Protein AF-A0A0D2LLS4-F1 (afdb_monomer)

Foldseek 3Di:
DDDDDDDPDPVPPQVPVPPPPRDDDDDDDADLVNLLVLLCVLCVVQPDDSVLSSVLCVVCVPDDSVLSNVLQVVQVVVQVVVVCVVCDVVCVCQQPPPDPVDHDDDDRDNPDSVSSSVSSVVVVVVVVVVVVVVVVVVVVVVVVVCVVPDDPDDDDPDDD

pLDDT: mean 77.6, std 15.68, range [37.66, 93.19]

Structure (mmCIF, N/CA/C/O backbone):
data_AF-A0A0D2LLS4-F1
#
_entry.id   AF-A0A0D2LLS4-F1
#
loop_
_atom_site.group_PDB
_atom_site.id
_atom_site.type_symbol
_atom_site.label_atom_id
_atom_site.label_alt_id
_atom_site.label_comp_id
_atom_site.label_asym_id
_atom_site.label_entity_id
_atom_site.label_seq_id
_atom_site.pdbx_PDB_ins_code
_atom_site.Cartn_x
_atom_site.Cartn_y
_atom_site.Cartn_z
_atom_site.occupancy
_atom_site.B_iso_or_equiv
_atom_site.auth_seq_id
_atom_site.auth_comp_id
_atom_site.auth_asym_id
_atom_site.auth_atom_id
_atom_site.pdbx_PDB_model_num
ATOM 1 N N . MET A 1 1 ? 29.433 22.947 -1.066 1.00 44.41 1 MET A N 1
ATOM 2 C CA . MET A 1 1 ? 28.134 22.253 -0.920 1.00 44.41 1 MET A CA 1
ATOM 3 C C . MET A 1 1 ? 27.703 21.737 -2.283 1.00 44.41 1 MET A C 1
ATOM 5 O O . MET A 1 1 ? 27.498 22.553 -3.172 1.00 44.41 1 MET A O 1
ATOM 9 N N . ARG A 1 2 ? 27.625 20.414 -2.479 1.00 52.06 2 ARG A N 1
ATOM 10 C CA . ARG A 1 2 ? 26.965 19.838 -3.662 1.00 52.06 2 ARG A CA 1
ATOM 11 C C . ARG A 1 2 ? 25.464 19.805 -3.372 1.00 52.06 2 ARG A C 1
ATOM 13 O O . ARG A 1 2 ? 25.073 19.285 -2.333 1.00 52.06 2 ARG A O 1
ATOM 20 N N . HIS A 1 3 ? 24.662 20.411 -4.240 1.00 64.19 3 HIS A N 1
ATOM 21 C CA . HIS A 1 3 ? 23.206 20.364 -4.145 1.00 64.19 3 HIS A CA 1
ATOM 22 C C . HIS A 1 3 ? 22.716 19.212 -5.018 1.00 64.19 3 HIS A C 1
ATOM 24 O O . HIS A 1 3 ? 23.006 19.184 -6.212 1.00 64.19 3 HIS A O 1
ATOM 30 N N . ASN A 1 4 ? 22.014 18.259 -4.407 1.00 66.31 4 ASN A N 1
ATOM 31 C CA . ASN A 1 4 ? 21.419 17.131 -5.110 1.00 66.31 4 ASN A CA 1
ATOM 32 C C . ASN A 1 4 ? 19.970 17.483 -5.443 1.00 66.31 4 ASN A C 1
ATOM 34 O O . ASN A 1 4 ? 19.203 17.849 -4.554 1.00 66.31 4 ASN A O 1
ATOM 38 N N . TYR A 1 5 ? 19.607 17.362 -6.716 1.00 67.94 5 TYR A N 1
ATOM 39 C CA . TYR A 1 5 ? 18.248 17.585 -7.196 1.00 67.94 5 TYR A CA 1
ATOM 40 C C . TYR A 1 5 ? 17.663 16.245 -7.646 1.00 67.94 5 TYR A C 1
ATOM 42 O O . TYR A 1 5 ? 18.299 15.525 -8.413 1.00 67.94 5 TYR A O 1
ATOM 50 N N . LEU A 1 6 ? 16.464 15.912 -7.165 1.00 73.12 6 LEU A N 1
ATOM 51 C CA . LEU A 1 6 ? 15.712 14.716 -7.554 1.00 73.12 6 LEU A CA 1
ATOM 52 C C . LEU A 1 6 ? 14.544 15.151 -8.444 1.00 73.12 6 LEU A C 1
ATOM 54 O O . LEU A 1 6 ? 13.817 16.080 -8.098 1.00 73.12 6 LEU A O 1
ATOM 58 N N . CYS A 1 7 ? 14.372 14.512 -9.598 1.00 69.50 7 CYS A N 1
ATOM 59 C CA . CYS A 1 7 ? 13.283 14.795 -10.532 1.00 69.50 7 CYS A CA 1
ATOM 60 C C . CYS A 1 7 ? 12.936 13.528 -11.322 1.00 69.50 7 CYS A C 1
ATOM 62 O O . CYS A 1 7 ? 13.769 12.629 -11.432 1.00 69.50 7 CYS A O 1
ATOM 64 N N . ASN A 1 8 ? 11.725 13.478 -11.882 1.00 76.19 8 ASN A N 1
ATOM 65 C CA . ASN A 1 8 ? 11.281 12.392 -12.755 1.00 76.19 8 ASN A CA 1
ATOM 66 C C . ASN A 1 8 ? 11.936 12.472 -14.148 1.00 76.19 8 ASN A C 1
ATOM 68 O O . ASN A 1 8 ? 12.382 11.463 -14.682 1.00 76.19 8 ASN A O 1
ATOM 72 N N . ASP A 1 9 ? 12.043 13.679 -14.719 1.00 69.12 9 ASP A N 1
ATOM 73 C CA . ASP A 1 9 ? 12.707 13.905 -16.004 1.00 69.12 9 ASP A CA 1
ATOM 74 C C . ASP A 1 9 ? 13.292 15.328 -16.095 1.00 69.12 9 ASP A C 1
ATOM 76 O O . ASP A 1 9 ? 12.600 16.324 -15.892 1.00 69.12 9 ASP A O 1
ATOM 80 N N . PHE A 1 10 ? 14.584 15.424 -16.421 1.00 67.19 10 PHE A N 1
ATOM 81 C CA . PHE A 1 10 ? 15.311 16.688 -16.594 1.00 67.19 10 PHE A CA 1
ATOM 82 C C . PHE A 1 10 ? 15.347 17.174 -18.057 1.00 67.19 10 PHE A C 1
ATOM 84 O O . PHE A 1 10 ? 15.973 18.199 -18.341 1.00 67.19 10 PHE A O 1
ATOM 91 N N . SER A 1 11 ? 14.729 16.446 -18.995 1.00 66.06 11 SER A N 1
ATOM 92 C CA . SER A 1 11 ? 14.787 16.724 -20.438 1.00 66.06 11 SER A CA 1
ATOM 93 C C . SER A 1 11 ? 14.207 18.093 -20.827 1.00 66.06 11 SER A C 1
ATOM 95 O O . SER A 1 11 ? 14.793 18.795 -21.650 1.00 66.06 11 SER A O 1
ATOM 97 N N . THR A 1 12 ? 13.107 18.511 -20.197 1.00 60.69 12 THR A N 1
ATOM 98 C CA . THR A 1 12 ? 12.331 19.711 -20.564 1.00 60.69 12 THR A CA 1
ATOM 99 C C . THR A 1 12 ? 12.735 20.982 -19.818 1.00 60.69 12 THR A C 1
ATOM 101 O O . THR A 1 12 ? 12.556 22.077 -20.344 1.00 60.69 12 THR A O 1
ATOM 104 N N . LEU A 1 13 ? 13.312 20.867 -18.619 1.00 56.94 13 LEU A N 1
ATOM 105 C CA . LEU A 1 13 ? 13.693 22.018 -17.785 1.00 56.94 13 LEU A CA 1
ATOM 106 C C . LEU A 1 13 ? 15.149 22.466 -17.974 1.00 56.94 13 LEU A C 1
ATOM 108 O O . LEU A 1 13 ? 15.465 23.629 -17.733 1.00 56.94 13 LEU A O 1
ATOM 112 N N . TYR A 1 14 ? 16.048 21.572 -18.398 1.00 54.56 14 TYR A N 1
ATOM 113 C CA . TYR A 1 14 ? 17.490 21.812 -18.262 1.00 54.56 14 TYR A CA 1
ATOM 114 C C . TYR A 1 14 ? 18.286 21.754 -19.560 1.00 54.56 14 TYR A C 1
ATOM 116 O O . TYR A 1 14 ? 19.507 21.805 -19.476 1.00 54.56 14 TYR A O 1
ATOM 124 N N . ALA A 1 15 ? 17.658 21.708 -20.741 1.00 54.94 15 ALA A N 1
ATOM 125 C CA . ALA A 1 15 ? 18.343 21.551 -22.035 1.00 54.94 15 ALA A CA 1
ATOM 126 C C . ALA A 1 15 ? 19.651 22.381 -22.220 1.00 54.94 15 ALA A C 1
ATOM 128 O O . ALA A 1 15 ? 20.618 21.826 -22.741 1.00 54.94 15 ALA A O 1
ATOM 129 N N . PRO A 1 16 ? 19.781 23.641 -21.739 1.00 53.31 16 PRO A N 1
ATOM 130 C CA . PRO A 1 16 ? 21.041 24.403 -21.806 1.00 53.31 16 PRO A CA 1
ATOM 131 C C . PRO A 1 16 ? 22.083 24.069 -20.714 1.00 53.31 16 PRO A C 1
ATOM 133 O O . PRO A 1 16 ? 23.271 24.344 -20.895 1.00 53.31 16 PRO A O 1
ATOM 136 N N . LEU A 1 17 ? 21.652 23.513 -19.575 1.00 50.16 17 LEU A N 1
ATOM 137 C CA . LEU A 1 17 ? 22.467 23.130 -18.409 1.00 50.16 17 LEU A CA 1
ATOM 138 C C . LEU A 1 17 ? 22.944 21.669 -18.457 1.00 50.16 17 LEU A C 1
ATOM 140 O O . LEU A 1 17 ? 23.847 21.309 -17.708 1.00 50.16 17 LEU A O 1
ATOM 144 N N . ILE A 1 18 ? 22.408 20.857 -19.377 1.00 52.59 18 ILE A N 1
ATOM 145 C CA . ILE A 1 18 ? 22.889 19.494 -19.686 1.00 52.59 18 ILE A CA 1
ATOM 146 C C . ILE A 1 18 ? 24.114 19.510 -20.620 1.00 52.59 18 ILE A C 1
ATOM 148 O O . ILE A 1 18 ? 24.425 18.511 -21.265 1.00 52.59 18 ILE A O 1
ATOM 152 N N . ARG A 1 19 ? 24.805 20.651 -20.743 1.00 53.03 19 ARG A N 1
ATOM 153 C CA . ARG A 1 19 ? 26.116 20.695 -21.395 1.00 53.03 19 ARG A CA 1
ATOM 154 C C . ARG A 1 19 ? 27.154 20.014 -20.508 1.00 53.03 19 ARG A C 1
ATOM 156 O O . ARG A 1 19 ? 27.153 20.174 -19.287 1.00 53.03 19 ARG A O 1
ATOM 163 N N . ASP A 1 20 ? 28.020 19.275 -21.182 1.00 49.53 20 ASP A N 1
ATOM 164 C CA . ASP A 1 20 ? 29.010 18.362 -20.626 1.00 49.53 20 ASP A CA 1
ATOM 165 C C . ASP A 1 20 ? 29.816 18.975 -19.458 1.00 49.53 20 ASP A C 1
ATOM 167 O O . ASP A 1 20 ? 30.288 20.113 -19.539 1.00 49.53 20 ASP A O 1
ATOM 171 N N . GLY A 1 21 ? 29.931 18.231 -18.351 1.00 58.97 21 GLY A N 1
ATOM 172 C CA . GLY A 1 21 ? 30.773 18.565 -17.189 1.00 58.97 21 GLY A CA 1
ATOM 173 C C . GLY A 1 21 ? 30.160 19.390 -16.042 1.00 58.97 21 GLY A C 1
ATOM 174 O O . GLY A 1 21 ? 30.873 19.683 -15.084 1.00 58.97 21 GLY A O 1
ATOM 175 N N . ARG A 1 22 ? 28.875 19.785 -16.085 1.00 62.72 22 ARG A N 1
ATOM 176 C CA . ARG A 1 22 ? 28.250 20.629 -15.027 1.00 62.72 22 ARG A CA 1
ATOM 177 C C . ARG A 1 22 ? 27.262 19.919 -14.099 1.00 62.72 22 ARG A C 1
ATOM 179 O O . ARG A 1 22 ? 26.989 20.425 -13.013 1.00 62.72 22 ARG A O 1
ATOM 186 N N . MET A 1 23 ? 26.727 18.774 -14.509 1.00 66.75 23 MET A N 1
ATOM 187 C CA . MET A 1 23 ? 25.776 17.982 -13.730 1.00 66.75 23 MET A CA 1
ATOM 188 C C . MET A 1 23 ? 25.985 16.504 -14.049 1.00 66.75 23 MET A C 1
ATOM 190 O O . MET A 1 23 ? 25.882 16.101 -15.206 1.00 66.75 23 MET A O 1
ATOM 194 N N . GLU A 1 24 ? 26.254 15.697 -13.026 1.00 68.19 24 GLU A N 1
ATOM 195 C CA . GLU A 1 24 ? 26.237 14.243 -13.161 1.00 68.19 24 GLU A CA 1
ATOM 196 C C . GLU A 1 24 ? 24.791 13.755 -13.060 1.00 68.19 24 GLU A C 1
ATOM 198 O O . GLU A 1 24 ? 24.082 14.060 -12.098 1.00 68.19 24 GLU A O 1
ATOM 203 N N . LYS A 1 25 ? 24.343 13.017 -14.076 1.00 69.75 25 LYS A N 1
ATOM 204 C CA . LYS A 1 25 ? 23.032 12.371 -14.079 1.00 69.75 25 LYS A CA 1
ATOM 205 C C . LYS A 1 25 ? 23.186 10.925 -13.650 1.00 69.75 25 LYS A C 1
ATOM 207 O O . LYS A 1 25 ? 23.918 10.169 -14.281 1.00 69.75 25 LYS A O 1
ATOM 212 N N . TYR A 1 26 ? 22.428 10.546 -12.633 1.00 75.38 26 TYR A N 1
ATOM 213 C CA . TYR A 1 26 ? 22.317 9.166 -12.192 1.00 75.38 26 TYR A CA 1
ATOM 214 C C . TYR A 1 26 ? 20.900 8.688 -12.468 1.00 75.38 26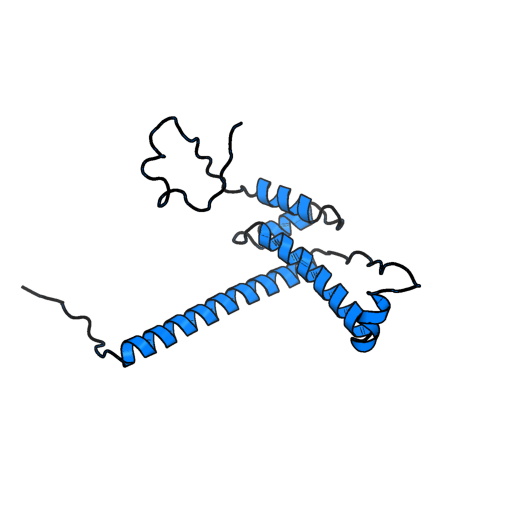 TYR A C 1
ATOM 216 O O . TYR A 1 26 ? 19.941 9.181 -11.878 1.00 75.38 26 TYR A O 1
ATOM 224 N N . TYR A 1 27 ? 20.779 7.744 -13.398 1.00 73.25 27 TYR A N 1
ATOM 225 C CA . TYR A 1 27 ? 19.532 7.031 -13.631 1.00 73.25 27 TYR A CA 1
ATOM 226 C C . TYR A 1 27 ? 19.466 5.874 -12.646 1.00 73.25 27 TYR A C 1
ATOM 228 O O . TYR A 1 27 ? 20.309 4.978 -12.681 1.00 73.25 27 TYR A O 1
ATOM 236 N N . TRP A 1 28 ? 18.476 5.907 -11.759 1.00 80.38 28 TRP A N 1
ATOM 237 C CA . TRP A 1 28 ? 18.241 4.832 -10.811 1.00 80.38 28 TRP A CA 1
ATOM 238 C C . TRP A 1 28 ? 16.957 4.103 -11.178 1.00 80.38 28 TRP A C 1
ATOM 240 O O . TRP A 1 28 ? 15.870 4.675 -11.134 1.00 80.38 28 TRP A O 1
ATOM 250 N N . ASN A 1 29 ? 17.107 2.837 -11.555 1.00 81.56 29 ASN A N 1
ATOM 251 C CA . ASN A 1 29 ? 16.005 1.906 -11.721 1.00 81.56 29 ASN A CA 1
ATOM 252 C C . ASN A 1 29 ? 16.258 0.733 -10.763 1.00 81.56 29 ASN A C 1
ATOM 254 O O . ASN A 1 29 ? 17.259 0.035 -10.949 1.00 81.56 29 ASN A O 1
ATOM 258 N N . PRO A 1 30 ? 15.428 0.542 -9.725 1.00 84.38 30 PRO A N 1
ATOM 259 C CA . PRO A 1 30 ? 15.694 -0.451 -8.695 1.00 84.38 30 PRO A CA 1
ATOM 260 C C . PRO A 1 30 ? 15.698 -1.862 -9.280 1.00 84.38 30 PRO A C 1
ATOM 262 O O . PRO A 1 30 ? 14.758 -2.284 -9.960 1.00 84.38 30 PRO A O 1
ATOM 265 N N . THR A 1 31 ? 16.747 -2.618 -8.972 1.00 88.88 31 THR A N 1
ATOM 266 C CA . THR A 1 31 ? 16.804 -4.046 -9.287 1.00 88.88 31 THR A CA 1
ATOM 267 C C . THR A 1 31 ? 15.831 -4.831 -8.404 1.00 88.88 31 THR A C 1
ATOM 269 O O . THR A 1 31 ? 15.307 -4.326 -7.409 1.00 88.88 31 THR A O 1
ATOM 272 N N . ARG A 1 32 ? 15.586 -6.110 -8.728 1.00 87.44 32 ARG A N 1
ATOM 273 C CA . ARG A 1 32 ? 14.794 -6.991 -7.850 1.00 87.44 32 ARG A CA 1
ATOM 274 C C . ARG A 1 32 ? 15.376 -7.035 -6.434 1.00 87.44 32 ARG A C 1
ATOM 276 O O . ARG A 1 32 ? 14.613 -7.007 -5.474 1.00 87.44 32 ARG A O 1
ATOM 283 N N . GLU A 1 33 ? 16.699 -7.098 -6.310 1.00 88.69 33 GLU A N 1
ATOM 284 C CA . GLU A 1 33 ? 17.376 -7.134 -5.013 1.00 88.69 33 GLU A CA 1
ATOM 285 C C . GLU A 1 33 ? 17.169 -5.833 -4.232 1.00 88.69 33 GLU A C 1
ATOM 287 O O . GLU A 1 33 ? 16.817 -5.894 -3.055 1.00 88.69 33 GLU A O 1
ATOM 292 N N . ASP A 1 34 ? 17.252 -4.676 -4.899 1.00 89.00 34 ASP A N 1
ATOM 293 C CA . ASP A 1 34 ? 16.947 -3.381 -4.277 1.00 89.00 34 ASP A CA 1
ATOM 294 C C . ASP A 1 34 ? 15.497 -3.328 -3.787 1.00 89.00 34 ASP A C 1
ATOM 296 O O . ASP A 1 34 ? 15.229 -2.903 -2.664 1.00 89.00 34 ASP A O 1
ATOM 300 N N . ARG A 1 35 ? 14.543 -3.814 -4.595 1.00 88.81 35 ARG A N 1
ATOM 301 C CA . ARG A 1 35 ? 13.122 -3.868 -4.211 1.00 88.81 35 ARG A CA 1
ATOM 302 C C . ARG A 1 35 ? 12.911 -4.744 -2.980 1.00 88.81 35 ARG A C 1
ATOM 304 O O . ARG A 1 35 ? 12.228 -4.317 -2.052 1.00 88.81 35 ARG A O 1
ATOM 311 N N . VAL A 1 36 ? 13.512 -5.935 -2.948 1.00 90.75 36 VAL A N 1
ATOM 312 C CA . VAL A 1 36 ? 13.450 -6.837 -1.786 1.00 90.75 36 VAL A CA 1
ATOM 313 C C . VAL A 1 36 ? 14.093 -6.181 -0.564 1.00 90.75 36 VAL A C 1
ATOM 315 O O . VAL A 1 36 ? 13.493 -6.198 0.506 1.00 90.75 36 VAL A O 1
ATOM 318 N N . GLY A 1 37 ? 15.260 -5.551 -0.714 1.00 91.56 37 GLY A N 1
ATOM 319 C CA . GLY A 1 37 ? 15.954 -4.855 0.370 1.00 91.56 37 GLY A CA 1
ATOM 320 C C . GLY A 1 37 ? 15.133 -3.710 0.967 1.00 91.56 37 GLY A C 1
ATOM 321 O O . GLY A 1 37 ? 14.999 -3.616 2.187 1.00 91.56 37 GLY A O 1
ATOM 322 N N . VAL A 1 38 ? 14.510 -2.880 0.126 1.00 90.19 38 VAL A N 1
ATOM 323 C CA . VAL A 1 38 ? 13.646 -1.795 0.611 1.00 90.19 38 VAL A CA 1
ATOM 324 C C . VAL A 1 38 ? 12.369 -2.345 1.251 1.00 90.19 38 VAL A C 1
ATOM 326 O O . VAL A 1 38 ? 11.979 -1.872 2.317 1.00 90.19 38 VAL A O 1
ATOM 329 N N . CYS A 1 39 ? 11.751 -3.385 0.680 1.00 90.12 39 CYS A N 1
ATOM 330 C CA . CYS A 1 39 ? 10.580 -4.026 1.289 1.00 90.12 39 CYS A CA 1
ATOM 331 C C . CYS A 1 39 ? 10.906 -4.654 2.651 1.00 90.12 39 CYS A C 1
ATOM 333 O O . CYS A 1 39 ? 10.123 -4.515 3.587 1.00 90.12 39 CYS A O 1
ATOM 335 N N . MET A 1 40 ? 12.080 -5.274 2.799 1.00 91.06 40 MET A N 1
ATOM 336 C CA . MET A 1 40 ? 12.570 -5.761 4.093 1.00 91.06 40 MET A CA 1
ATOM 337 C C . MET A 1 40 ? 12.686 -4.629 5.120 1.00 91.06 40 MET A C 1
ATOM 339 O O . MET A 1 40 ? 12.346 -4.829 6.282 1.00 91.06 40 MET A O 1
ATOM 343 N N . GLY A 1 41 ? 13.121 -3.437 4.698 1.00 90.19 41 GLY A N 1
ATOM 344 C CA . GLY A 1 41 ? 13.143 -2.247 5.550 1.00 90.19 41 GLY A CA 1
ATOM 345 C C . GLY A 1 41 ? 11.745 -1.776 5.964 1.00 90.19 41 GLY A C 1
ATOM 346 O O . GLY A 1 41 ? 11.536 -1.434 7.125 1.00 90.19 41 GLY A O 1
ATOM 347 N N . ILE A 1 42 ? 10.774 -1.812 5.046 1.00 89.75 42 ILE A N 1
ATOM 348 C CA . ILE A 1 42 ? 9.378 -1.422 5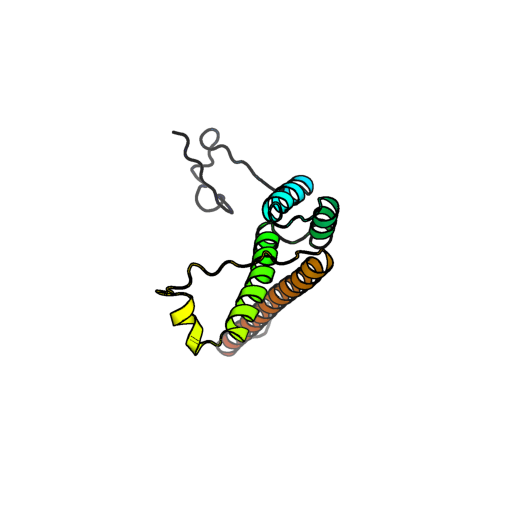.314 1.00 89.75 42 ILE A CA 1
ATOM 349 C C . ILE A 1 42 ? 8.733 -2.340 6.364 1.00 89.75 42 ILE A C 1
ATOM 351 O O . ILE A 1 42 ? 8.062 -1.842 7.266 1.00 89.75 42 ILE A O 1
ATOM 355 N N . PHE A 1 43 ? 8.955 -3.654 6.265 1.00 89.06 43 PHE A N 1
ATOM 356 C CA . PHE A 1 43 ? 8.358 -4.667 7.149 1.00 89.06 43 PHE A CA 1
ATOM 357 C C . PHE A 1 43 ? 9.262 -5.099 8.314 1.00 89.06 43 PHE A C 1
ATOM 359 O O . PHE A 1 43 ? 8.943 -6.057 9.022 1.00 89.06 43 PHE A O 1
ATOM 366 N N . HIS A 1 44 ? 10.380 -4.402 8.545 1.00 86.81 44 HIS A N 1
ATOM 367 C CA . HIS A 1 44 ? 11.356 -4.742 9.589 1.00 86.81 44 HIS A CA 1
ATOM 368 C C . HIS A 1 44 ? 10.713 -4.853 10.981 1.00 86.81 44 HIS A C 1
ATOM 370 O O . HIS A 1 44 ? 11.066 -5.708 11.787 1.00 86.81 44 HIS A O 1
ATOM 376 N N . GLU A 1 45 ? 9.737 -3.993 11.258 1.00 84.81 45 GLU A N 1
ATOM 377 C CA . GLU A 1 45 ? 9.035 -3.932 12.538 1.00 84.81 45 GLU A CA 1
ATOM 378 C C . GLU A 1 45 ? 7.879 -4.928 12.695 1.00 84.81 45 GLU A C 1
ATOM 380 O O . GLU A 1 45 ? 7.303 -5.011 13.787 1.00 84.81 45 GLU A O 1
ATOM 385 N N . ASP A 1 46 ? 7.542 -5.645 11.623 1.00 84.44 46 ASP A N 1
ATOM 386 C CA . ASP A 1 46 ? 6.330 -6.456 11.501 1.00 84.44 46 ASP A CA 1
ATOM 387 C C . ASP A 1 46 ? 6.625 -7.968 11.527 1.00 84.44 46 ASP A C 1
ATOM 389 O O . ASP A 1 46 ? 5.719 -8.782 11.351 1.00 84.44 46 ASP A O 1
ATOM 393 N N . ASN A 1 47 ? 7.884 -8.350 11.794 1.00 81.69 47 ASN A N 1
ATOM 394 C CA . ASN A 1 47 ? 8.368 -9.735 11.886 1.00 81.69 47 ASN A CA 1
ATOM 395 C C . ASN A 1 47 ? 8.084 -10.594 10.637 1.00 81.69 47 ASN A C 1
ATOM 397 O O . ASN A 1 47 ? 7.906 -11.808 10.744 1.00 81.69 47 ASN A O 1
ATOM 401 N N . VAL A 1 48 ? 8.060 -9.982 9.450 1.00 85.94 48 VAL A N 1
ATOM 402 C CA . VAL A 1 48 ? 7.899 -10.703 8.180 1.00 85.94 48 VAL A CA 1
ATOM 403 C C . VAL A 1 48 ? 9.233 -11.326 7.775 1.00 85.94 48 VAL A C 1
ATOM 405 O O . VAL A 1 48 ? 10.278 -10.670 7.798 1.00 85.94 48 VAL A O 1
ATOM 408 N N . THR A 1 49 ? 9.225 -12.604 7.400 1.00 89.81 49 THR A N 1
ATOM 409 C CA . THR A 1 49 ? 10.454 -13.290 6.991 1.00 89.81 49 THR A CA 1
ATOM 410 C C . THR A 1 49 ? 10.897 -12.852 5.596 1.00 89.81 49 THR A C 1
ATOM 412 O O . THR A 1 49 ? 10.088 -12.516 4.730 1.00 89.81 49 THR A O 1
ATOM 415 N N . ARG A 1 50 ? 12.205 -12.931 5.324 1.00 89.06 50 ARG A N 1
ATOM 416 C CA . ARG A 1 50 ? 12.755 -12.602 3.999 1.00 89.06 50 ARG A CA 1
ATOM 417 C C . ARG A 1 50 ? 12.114 -13.407 2.868 1.00 89.06 50 ARG A C 1
ATOM 419 O O . ARG A 1 50 ? 11.833 -12.851 1.814 1.00 89.06 50 ARG A O 1
ATOM 426 N N . ALA A 1 51 ? 11.836 -14.687 3.102 1.00 90.81 51 ALA A N 1
ATOM 427 C CA . ALA A 1 51 ? 11.187 -15.546 2.116 1.00 90.81 51 ALA A CA 1
ATOM 428 C C . ALA A 1 51 ? 9.756 -15.082 1.785 1.00 90.81 51 ALA A C 1
ATOM 430 O O . ALA A 1 51 ? 9.322 -15.180 0.639 1.00 90.81 51 ALA A O 1
ATOM 431 N N . GLU A 1 52 ? 9.018 -14.564 2.770 1.00 90.69 52 GLU A N 1
ATOM 432 C CA . GLU A 1 52 ? 7.685 -13.994 2.552 1.00 90.69 52 GLU A CA 1
ATOM 433 C C . GLU A 1 52 ? 7.761 -12.675 1.780 1.00 90.69 52 GLU A C 1
ATOM 435 O O . GLU A 1 52 ? 6.984 -12.479 0.847 1.00 90.69 52 GLU A O 1
ATOM 440 N N . VAL A 1 53 ? 8.730 -11.810 2.099 1.00 91.00 53 VAL A N 1
ATOM 441 C CA . VAL A 1 53 ? 8.960 -10.561 1.354 1.00 91.00 53 VAL A CA 1
ATOM 442 C C . VAL A 1 53 ? 9.343 -10.842 -0.098 1.00 91.00 53 VAL A C 1
ATOM 444 O O . VAL A 1 53 ? 8.803 -10.210 -1.000 1.00 91.00 53 VAL A O 1
ATOM 447 N N . GLU A 1 54 ? 10.222 -11.812 -0.351 1.00 92.56 54 GLU A N 1
ATOM 448 C CA . GLU A 1 54 ? 10.601 -12.203 -1.714 1.00 92.56 54 GLU A CA 1
ATOM 449 C C . GLU A 1 54 ? 9.384 -12.681 -2.517 1.00 92.56 54 GLU A C 1
ATOM 451 O O . GLU A 1 54 ? 9.154 -12.190 -3.622 1.00 92.56 54 GLU A O 1
ATOM 456 N N . ARG A 1 55 ? 8.539 -13.542 -1.932 1.00 93.19 55 ARG A N 1
ATOM 457 C CA . ARG A 1 55 ? 7.280 -13.977 -2.563 1.00 93.19 55 ARG A CA 1
ATOM 458 C C . ARG A 1 55 ? 6.328 -12.814 -2.833 1.00 93.19 55 ARG A C 1
ATOM 460 O O . ARG A 1 55 ? 5.670 -12.800 -3.870 1.00 93.19 55 ARG A O 1
ATOM 467 N N . LEU A 1 56 ? 6.244 -11.853 -1.915 1.00 91.50 56 LEU A N 1
ATOM 468 C CA . LEU A 1 56 ? 5.391 -10.677 -2.062 1.00 91.50 56 LEU A CA 1
ATOM 469 C C . LEU A 1 56 ? 5.874 -9.776 -3.210 1.00 91.50 56 LEU A C 1
ATOM 471 O O . LEU A 1 56 ? 5.073 -9.350 -4.037 1.00 91.50 56 LEU A O 1
ATOM 475 N N . VAL A 1 57 ? 7.181 -9.518 -3.299 1.00 91.56 57 VAL A N 1
ATOM 476 C CA . VAL A 1 57 ? 7.775 -8.712 -4.379 1.00 91.56 57 VAL A CA 1
ATOM 477 C C . VAL A 1 57 ? 7.624 -9.403 -5.738 1.00 91.56 57 VAL A C 1
ATOM 479 O O . VAL A 1 57 ? 7.341 -8.733 -6.736 1.00 91.56 57 VAL A O 1
ATOM 482 N N . ASP A 1 58 ? 7.758 -10.731 -5.772 1.00 91.75 58 ASP A N 1
ATOM 483 C CA . ASP A 1 58 ? 7.584 -11.538 -6.984 1.00 91.75 58 ASP A CA 1
ATOM 484 C C . ASP A 1 58 ? 6.125 -11.600 -7.453 1.00 91.75 58 ASP A C 1
ATOM 486 O O . ASP A 1 58 ? 5.868 -11.670 -8.654 1.00 91.75 58 ASP A O 1
ATOM 490 N N . ALA A 1 59 ? 5.159 -11.530 -6.532 1.00 92.31 59 ALA A N 1
ATOM 491 C CA . ALA A 1 59 ? 3.738 -11.486 -6.867 1.00 92.31 59 ALA A CA 1
ATOM 492 C C . ALA A 1 59 ? 3.307 -10.154 -7.509 1.00 92.31 59 ALA A C 1
ATOM 494 O O . ALA A 1 59 ? 2.333 -10.125 -8.261 1.00 92.31 59 ALA A O 1
ATOM 495 N N . PHE A 1 60 ? 4.032 -9.062 -7.239 1.00 91.81 60 PHE A N 1
ATOM 496 C CA . PHE A 1 60 ? 3.714 -7.714 -7.722 1.00 91.81 60 PHE A CA 1
ATOM 497 C C . PHE A 1 60 ? 4.910 -7.069 -8.454 1.00 91.81 60 PHE A C 1
ATOM 499 O O . PHE A 1 60 ? 5.449 -6.054 -8.003 1.00 91.81 60 PHE A O 1
ATOM 506 N N . PRO A 1 61 ? 5.360 -7.613 -9.603 1.00 88.12 61 PRO A N 1
ATOM 507 C CA . PRO A 1 61 ? 6.577 -7.150 -10.274 1.00 88.12 61 PRO A CA 1
ATOM 508 C C . PRO A 1 61 ? 6.447 -5.747 -10.886 1.00 88.12 61 PRO A C 1
ATOM 510 O O . PRO A 1 61 ? 7.434 -5.023 -10.943 1.00 88.12 61 PRO A O 1
ATOM 513 N N . GLY A 1 62 ? 5.243 -5.351 -11.309 1.00 85.88 62 GLY A N 1
ATOM 514 C CA . GLY A 1 62 ? 4.976 -4.047 -11.931 1.00 85.88 62 GLY A CA 1
ATOM 515 C C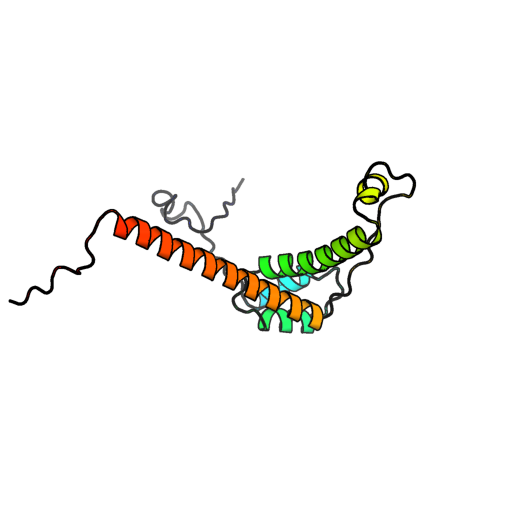 . GLY A 1 62 ? 4.669 -2.912 -10.952 1.00 85.88 62 GLY A C 1
ATOM 516 O O . GLY A 1 62 ? 4.379 -1.805 -11.391 1.00 85.88 62 GLY A O 1
ATOM 517 N N . GLN A 1 63 ? 4.689 -3.181 -9.645 1.00 89.62 63 GLN A N 1
ATOM 518 C CA . GLN A 1 63 ? 4.380 -2.186 -8.619 1.00 89.62 63 GLN A CA 1
ATOM 519 C C . GLN A 1 63 ? 5.651 -1.490 -8.121 1.00 89.62 63 GLN A C 1
ATOM 521 O O . GLN A 1 63 ? 6.686 -2.129 -7.881 1.00 89.62 63 GLN A O 1
ATOM 526 N N . SER A 1 64 ? 5.553 -0.173 -7.953 1.00 87.94 64 SER A N 1
ATOM 527 C CA . SER A 1 64 ? 6.591 0.681 -7.380 1.00 87.94 64 SER A CA 1
ATOM 528 C C . SER A 1 64 ? 6.799 0.397 -5.886 1.00 87.94 64 SER A C 1
ATOM 530 O O . SER A 1 64 ? 6.041 -0.325 -5.248 1.00 87.94 64 SER A O 1
ATOM 532 N N . ILE A 1 65 ? 7.893 0.904 -5.314 1.00 87.81 65 ILE A N 1
ATOM 533 C CA . ILE A 1 65 ? 8.277 0.609 -3.920 1.00 87.81 65 ILE A CA 1
ATOM 534 C C . ILE A 1 65 ? 7.275 1.201 -2.910 1.00 87.81 65 ILE A C 1
ATOM 536 O O . ILE A 1 65 ? 7.011 0.608 -1.864 1.00 87.81 65 ILE A O 1
ATOM 540 N N . ASP A 1 66 ? 6.689 2.348 -3.239 1.00 88.75 66 ASP A N 1
ATOM 541 C CA . ASP A 1 66 ? 5.636 3.009 -2.462 1.00 88.75 66 ASP A CA 1
ATOM 542 C C . ASP A 1 66 ? 4.382 2.136 -2.266 1.00 88.75 66 ASP A C 1
ATOM 544 O O . ASP A 1 66 ? 3.748 2.220 -1.213 1.00 88.75 66 ASP A O 1
ATOM 548 N N . PHE A 1 67 ? 4.072 1.238 -3.207 1.00 91.19 67 PHE A N 1
ATOM 549 C CA . PHE A 1 67 ? 2.975 0.274 -3.101 1.00 91.19 67 PHE A CA 1
ATOM 550 C C . PHE A 1 67 ? 3.078 -0.576 -1.833 1.00 91.19 67 PHE A C 1
ATOM 552 O O . PHE A 1 67 ? 2.082 -0.782 -1.145 1.00 91.19 67 PHE A O 1
ATOM 559 N N . PHE A 1 68 ? 4.278 -1.043 -1.481 1.00 90.25 68 PHE A N 1
ATOM 560 C CA . PHE A 1 68 ? 4.479 -1.873 -0.289 1.00 90.25 68 PHE A CA 1
ATOM 561 C C . PHE A 1 68 ? 4.344 -1.059 1.006 1.00 90.25 68 PHE A C 1
ATOM 563 O O . PHE A 1 68 ? 3.859 -1.574 2.014 1.00 90.25 68 PHE A O 1
ATOM 570 N N . GLY A 1 69 ? 4.691 0.231 0.973 1.00 91.00 69 GLY A N 1
ATOM 571 C CA . GLY A 1 69 ? 4.410 1.161 2.069 1.00 91.00 69 GLY A CA 1
ATOM 572 C C . GLY A 1 69 ? 2.908 1.406 2.246 1.00 91.00 69 GLY A C 1
ATOM 573 O O . GLY A 1 69 ? 2.400 1.357 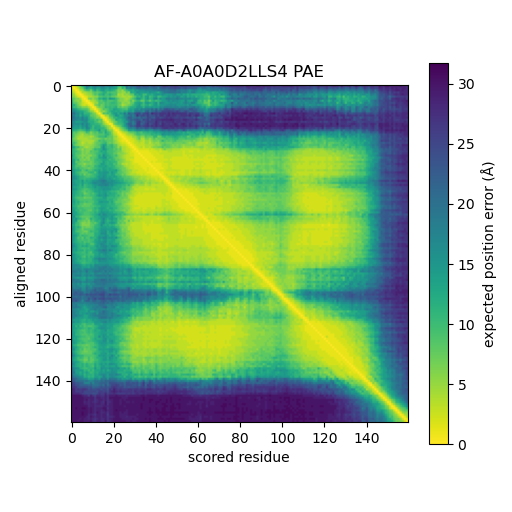3.366 1.00 91.00 69 GLY A O 1
ATOM 574 N N . ALA A 1 70 ? 2.181 1.591 1.140 1.00 90.75 70 ALA A N 1
ATOM 575 C CA . ALA A 1 70 ? 0.725 1.723 1.146 1.00 90.75 70 ALA A CA 1
ATOM 576 C C . ALA A 1 70 ? 0.031 0.436 1.623 1.00 90.75 70 ALA A C 1
ATOM 578 O O . ALA A 1 70 ? -0.925 0.501 2.396 1.00 90.75 70 ALA A O 1
ATOM 579 N N . LEU A 1 71 ? 0.545 -0.733 1.229 1.00 91.88 71 LEU A N 1
ATOM 580 C CA . LEU A 1 71 ? 0.073 -2.037 1.695 1.00 91.88 71 LEU A CA 1
ATOM 581 C C . LEU A 1 71 ? 0.157 -2.142 3.218 1.00 91.88 71 LEU A C 1
ATOM 583 O O . LEU A 1 71 ? -0.827 -2.487 3.871 1.00 91.88 71 LEU A O 1
ATOM 587 N N . ARG A 1 72 ? 1.322 -1.801 3.781 1.00 90.38 72 ARG A N 1
ATOM 588 C CA . ARG A 1 72 ? 1.542 -1.779 5.227 1.00 90.38 72 ARG A CA 1
ATOM 589 C C . ARG A 1 72 ? 0.545 -0.847 5.917 1.00 90.38 72 ARG A C 1
ATOM 591 O O . ARG A 1 72 ? -0.114 -1.261 6.867 1.00 90.38 72 ARG A O 1
ATOM 598 N N . ALA A 1 73 ? 0.392 0.378 5.412 1.00 90.81 73 ALA A N 1
ATOM 599 C CA . ALA A 1 73 ? -0.539 1.363 5.961 1.00 90.81 73 ALA A CA 1
ATOM 600 C C . ALA A 1 73 ? -1.996 0.871 5.945 1.00 90.81 73 ALA A C 1
ATOM 602 O O . ALA A 1 73 ? -2.678 0.989 6.957 1.00 90.81 73 ALA A O 1
ATOM 603 N N . ARG A 1 74 ? -2.453 0.225 4.862 1.00 90.12 74 ARG A N 1
ATOM 604 C CA . ARG A 1 74 ? -3.819 -0.325 4.772 1.00 90.12 74 ARG A CA 1
ATOM 605 C C . ARG A 1 74 ? -4.131 -1.360 5.852 1.00 90.12 74 ARG A C 1
ATOM 607 O O . ARG A 1 74 ? -5.241 -1.376 6.375 1.00 90.12 74 ARG A O 1
ATOM 614 N N . VAL A 1 75 ? -3.165 -2.205 6.213 1.00 90.00 75 VAL A N 1
ATOM 615 C CA . VAL A 1 75 ? -3.350 -3.191 7.293 1.00 90.00 75 VAL A CA 1
ATOM 616 C C . VAL A 1 75 ? -3.517 -2.495 8.649 1.00 90.00 75 VAL A C 1
ATOM 618 O O . VAL A 1 75 ? -4.339 -2.917 9.465 1.00 90.00 75 VAL A O 1
ATOM 621 N N . TYR A 1 76 ? -2.765 -1.418 8.895 1.00 89.69 76 TYR A N 1
ATOM 622 C CA . TYR A 1 76 ? -2.938 -0.597 10.096 1.00 89.69 76 TYR A CA 1
ATOM 623 C C . TYR A 1 76 ? -4.262 0.172 10.089 1.00 89.69 76 TYR A C 1
ATOM 625 O O . TYR A 1 76 ? -4.928 0.222 11.122 1.00 89.69 76 TYR A O 1
ATOM 633 N N . ASP A 1 77 ? -4.674 0.718 8.945 1.00 90.62 77 ASP A N 1
ATOM 634 C CA . ASP A 1 77 ? -5.940 1.443 8.803 1.00 90.62 77 ASP A CA 1
ATOM 635 C C . ASP A 1 77 ? -7.135 0.577 9.199 1.00 90.62 77 ASP A C 1
ATOM 637 O O . ASP A 1 77 ? -8.038 1.057 9.882 1.00 90.62 77 ASP A O 1
ATOM 641 N N . ASP A 1 78 ? -7.138 -0.704 8.828 1.00 89.00 78 ASP A N 1
ATOM 642 C CA . ASP A 1 78 ? -8.221 -1.611 9.210 1.00 89.00 78 ASP A CA 1
ATOM 643 C C . ASP A 1 78 ? -8.252 -1.863 10.726 1.00 89.00 78 ASP A C 1
ATOM 645 O O . ASP A 1 78 ? -9.328 -1.887 11.320 1.00 89.00 78 ASP A O 1
ATOM 649 N N . LYS A 1 79 ? -7.095 -1.922 11.400 1.00 87.12 79 LYS A N 1
ATOM 650 C CA . LYS A 1 79 ? -7.054 -1.971 12.873 1.00 87.12 79 LYS A CA 1
ATOM 651 C C . LYS A 1 79 ? -7.576 -0.701 13.522 1.00 87.12 79 LYS A C 1
ATOM 653 O O . LYS A 1 79 ? -8.286 -0.771 14.525 1.00 87.12 79 LYS A O 1
ATOM 658 N N . VAL A 1 80 ? -7.237 0.455 12.960 1.00 88.12 80 VAL A N 1
ATOM 659 C CA . VAL A 1 80 ? -7.771 1.735 13.431 1.00 88.12 80 VAL A CA 1
ATOM 660 C C . VAL A 1 80 ? -9.280 1.788 13.194 1.00 88.12 80 VAL A C 1
ATOM 662 O O . VAL A 1 80 ? -10.016 2.228 14.074 1.00 88.12 80 VAL A O 1
ATOM 665 N N . ARG A 1 81 ? -9.769 1.280 12.059 1.00 89.62 81 ARG A N 1
ATOM 666 C CA . ARG A 1 81 ? -11.202 1.195 11.760 1.00 89.62 81 ARG A CA 1
ATOM 667 C C . ARG A 1 81 ? -11.936 0.306 12.761 1.00 89.62 81 ARG A C 1
ATOM 669 O O . ARG A 1 81 ? -12.957 0.742 13.288 1.00 89.62 81 ARG A O 1
ATOM 676 N N . ASP A 1 82 ? -11.404 -0.874 13.072 1.00 89.19 82 ASP A N 1
ATOM 677 C CA . ASP A 1 82 ? -11.968 -1.769 14.090 1.00 89.19 82 ASP A CA 1
ATOM 678 C C . ASP A 1 82 ? -12.000 -1.095 15.469 1.00 89.19 82 ASP A C 1
ATOM 680 O O . ASP A 1 82 ? -12.991 -1.177 16.195 1.00 89.19 82 ASP A O 1
ATOM 684 N N . PHE A 1 83 ? -10.936 -0.374 15.831 1.00 86.81 83 PHE A N 1
ATOM 685 C CA . PHE A 1 83 ? -10.876 0.388 17.078 1.00 86.81 83 PHE A CA 1
ATOM 686 C C . PHE A 1 83 ? -11.950 1.482 17.145 1.00 86.81 83 PHE A C 1
ATOM 688 O O . PHE A 1 83 ? -12.660 1.587 18.146 1.00 86.81 83 PHE A O 1
ATOM 695 N N . VAL A 1 84 ? -12.106 2.268 16.076 1.00 88.06 84 VAL A N 1
ATOM 696 C CA . VAL A 1 84 ? -13.131 3.320 15.988 1.00 88.06 84 VAL A CA 1
ATOM 697 C C . VAL A 1 84 ? -14.537 2.718 16.048 1.00 88.06 84 VAL A C 1
ATOM 699 O O . VAL A 1 84 ? -15.401 3.264 16.735 1.00 88.06 84 VAL A O 1
ATOM 702 N N . ALA A 1 85 ? -14.764 1.584 15.378 1.00 88.94 85 ALA A N 1
ATOM 703 C CA . ALA A 1 85 ? -16.045 0.885 15.390 1.00 88.94 85 ALA A CA 1
ATOM 704 C C . ALA A 1 85 ? -16.407 0.361 16.789 1.00 88.94 85 ALA A C 1
ATOM 706 O O . ALA A 1 85 ? -17.542 0.527 17.227 1.00 88.94 85 ALA A O 1
ATOM 707 N N . ASN A 1 86 ? -15.438 -0.212 17.512 1.00 87.38 86 ASN A N 1
ATOM 708 C CA . ASN A 1 86 ? -15.651 -0.758 18.855 1.00 87.38 86 ASN A CA 1
ATOM 709 C C . ASN A 1 86 ? -15.856 0.324 19.923 1.00 87.38 86 ASN A C 1
ATOM 711 O O . ASN A 1 86 ? -16.650 0.143 20.843 1.00 87.38 86 ASN A O 1
ATOM 715 N N . LEU A 1 87 ? -15.138 1.445 19.826 1.00 84.81 87 LEU A N 1
ATOM 716 C CA . LEU A 1 87 ? -15.261 2.552 20.778 1.00 84.81 87 LEU A CA 1
ATOM 717 C C . LEU A 1 87 ? -16.529 3.392 20.538 1.00 84.81 87 LEU A C 1
ATOM 719 O O . LEU A 1 87 ? -17.101 3.956 21.476 1.00 84.81 87 LEU A O 1
ATOM 723 N N . GLY A 1 88 ? -16.949 3.487 19.276 1.00 84.94 88 GLY A N 1
ATOM 724 C CA . GLY A 1 88 ? -17.984 4.400 18.817 1.00 84.94 88 GLY A CA 1
ATOM 725 C C . GLY A 1 88 ? -17.429 5.801 18.550 1.00 84.94 88 GLY A C 1
ATOM 726 O O . GLY A 1 88 ? -16.625 6.346 19.312 1.00 84.94 88 GLY A O 1
ATOM 727 N N . VAL A 1 89 ? -17.896 6.415 17.460 1.00 84.44 89 VAL A N 1
ATOM 728 C CA . VAL A 1 89 ? -17.430 7.736 16.996 1.00 84.44 89 VAL A CA 1
ATOM 729 C C . VAL A 1 89 ? -17.638 8.820 18.061 1.00 84.44 89 VAL A C 1
ATOM 731 O O . VAL A 1 89 ? -16.808 9.712 18.213 1.00 84.44 89 VAL A O 1
ATOM 734 N N . GLU A 1 90 ? -18.699 8.703 18.859 1.00 83.44 90 GLU A N 1
ATOM 735 C CA . GLU A 1 90 ? -19.045 9.659 19.917 1.00 83.44 90 GLU A CA 1
ATOM 736 C C . GLU A 1 90 ? -18.017 9.694 21.062 1.00 83.44 90 GLU A C 1
ATOM 738 O O . GLU A 1 90 ? -17.767 10.747 21.654 1.00 83.44 90 GLU A O 1
ATOM 743 N N . ASN A 1 91 ? -17.385 8.554 21.364 1.00 81.81 91 ASN A N 1
ATOM 744 C CA . ASN A 1 91 ? -16.415 8.426 22.456 1.00 81.81 91 ASN A CA 1
ATOM 745 C C . ASN A 1 91 ? -14.962 8.610 21.995 1.00 81.81 91 ASN A C 1
ATOM 747 O O . ASN A 1 91 ? -14.070 8.791 22.830 1.00 81.81 91 ASN A O 1
ATOM 751 N N . LEU A 1 92 ? -14.718 8.629 20.680 1.00 82.56 92 LEU A N 1
ATOM 752 C CA . LEU A 1 92 ? -13.387 8.747 20.087 1.00 82.56 92 LEU A CA 1
ATOM 753 C C . LEU A 1 92 ? -12.660 10.021 20.536 1.00 82.56 92 LEU A C 1
ATOM 755 O O . LEU A 1 92 ? -11.516 9.957 20.983 1.00 82.56 92 LEU A O 1
ATOM 759 N N . SER A 1 93 ? -13.343 11.168 20.502 1.00 80.69 93 SER A N 1
ATOM 760 C CA . SER A 1 93 ? -12.758 12.459 20.889 1.00 80.69 93 SER A CA 1
ATOM 761 C C . SER A 1 93 ? -12.307 12.481 22.348 1.00 80.69 93 SER A C 1
ATOM 763 O O . SER A 1 93 ? -11.229 12.984 22.640 1.00 80.69 93 SER A O 1
ATOM 765 N N . LYS A 1 94 ? -13.087 11.892 23.266 1.00 81.06 94 LYS A N 1
ATOM 766 C CA . LYS A 1 94 ? -12.746 11.840 24.700 1.00 81.06 94 LYS A CA 1
ATOM 767 C C . LYS A 1 94 ? -11.594 10.875 24.989 1.00 81.06 94 LYS A C 1
ATOM 769 O O . LYS A 1 94 ? -10.833 11.083 25.933 1.00 81.06 94 LYS A O 1
ATOM 774 N N . ARG A 1 95 ? -11.478 9.804 24.197 1.00 78.06 95 ARG A N 1
ATOM 775 C CA . ARG A 1 95 ? -10.421 8.797 24.346 1.00 78.06 95 ARG A CA 1
ATOM 776 C C . ARG A 1 95 ? -9.096 9.238 23.726 1.00 78.06 95 ARG A C 1
ATOM 778 O O . ARG A 1 95 ? -8.053 8.893 24.266 1.00 78.06 95 ARG A O 1
ATOM 785 N N . LEU A 1 96 ? -9.126 9.992 22.626 1.00 80.50 96 LEU A N 1
ATOM 786 C CA . LEU A 1 96 ? -7.919 10.455 21.930 1.00 80.50 96 LEU A CA 1
ATOM 787 C C . LEU A 1 96 ? -7.429 11.823 22.416 1.00 80.50 96 LEU A C 1
ATOM 789 O O . LEU A 1 96 ? -6.222 12.043 22.504 1.00 80.50 96 LEU A O 1
ATOM 793 N N . VAL A 1 97 ? -8.343 12.742 22.735 1.00 79.06 97 VAL A N 1
ATOM 794 C CA . VAL A 1 97 ? -8.018 14.121 23.118 1.00 79.06 97 VAL A CA 1
ATOM 795 C C . VAL A 1 97 ? -8.296 14.307 24.609 1.00 79.06 97 VAL A C 1
ATOM 797 O O . VAL A 1 97 ? -9.404 14.066 25.076 1.00 79.06 97 VAL A O 1
ATOM 800 N N . ASN A 1 98 ? -7.291 14.760 25.365 1.00 68.44 98 ASN A N 1
ATOM 801 C CA . ASN A 1 98 ? -7.378 15.011 26.813 1.00 68.44 98 ASN A CA 1
ATOM 802 C C . ASN A 1 98 ? -7.803 13.795 27.664 1.00 68.44 98 ASN A C 1
ATOM 804 O O . ASN A 1 98 ? -8.460 13.949 28.696 1.00 68.44 98 ASN A O 1
ATOM 808 N N . SER A 1 99 ? -7.411 12.581 27.265 1.00 67.81 99 SER A N 1
ATOM 809 C CA . SER A 1 99 ? -7.700 11.382 28.055 1.00 67.81 99 SER A CA 1
ATOM 810 C C . SER A 1 99 ? -6.842 11.311 29.322 1.00 67.81 99 SER A C 1
ATOM 812 O O . SER A 1 99 ? -5.623 11.477 29.279 1.00 67.81 99 SER A O 1
ATOM 814 N N . ARG A 1 100 ? -7.483 11.016 30.460 1.00 66.75 100 ARG A N 1
ATOM 815 C CA . ARG A 1 100 ? -6.809 10.744 31.747 1.00 66.75 100 ARG A CA 1
ATOM 816 C C . ARG A 1 100 ? -6.276 9.309 31.838 1.00 66.75 100 ARG A C 1
ATOM 818 O O . ARG A 1 100 ? -5.499 9.011 32.734 1.00 66.75 100 ARG A O 1
ATOM 825 N N . GLU A 1 101 ? -6.683 8.445 30.910 1.00 68.25 101 GLU A N 1
ATOM 826 C CA . GLU A 1 101 ? -6.361 7.012 30.856 1.00 68.25 101 GLU A CA 1
ATOM 827 C C . GLU A 1 101 ? -5.077 6.707 30.056 1.00 68.25 101 GLU A C 1
ATOM 829 O O . GLU A 1 101 ? -4.784 5.548 29.778 1.00 68.25 101 GLU A O 1
ATOM 834 N N . GLY A 1 102 ? -4.307 7.730 29.668 1.00 69.75 102 GLY A N 1
ATOM 835 C CA . GLY A 1 102 ? -3.050 7.568 28.930 1.00 69.75 102 GLY A CA 1
ATOM 836 C C . GLY A 1 102 ? -3.216 7.451 27.411 1.00 69.75 102 GLY A C 1
ATOM 837 O O . GLY A 1 102 ? -4.322 7.532 26.873 1.00 69.75 102 GLY A O 1
ATOM 838 N N . LYS A 1 103 ? -2.086 7.314 26.703 1.00 73.00 103 LYS A N 1
ATOM 839 C CA . LYS A 1 103 ? -2.062 7.177 25.238 1.00 73.00 103 LYS A CA 1
ATOM 840 C C . LYS A 1 103 ? -2.662 5.831 24.830 1.00 73.00 103 LYS A C 1
ATOM 842 O O . LYS A 1 103 ? -2.412 4.822 25.479 1.00 73.00 103 LYS A O 1
ATOM 847 N N . VAL A 1 104 ? -3.428 5.821 23.740 1.00 79.06 104 VAL A N 1
ATOM 848 C CA . VAL A 1 104 ? -3.911 4.575 23.136 1.00 79.06 104 VAL A CA 1
ATOM 849 C C . VAL A 1 104 ? -2.713 3.850 22.531 1.00 79.06 104 VAL A C 1
ATOM 851 O O . VAL A 1 104 ? -2.116 4.332 21.570 1.00 79.06 104 VAL A O 1
ATOM 854 N N . GLU A 1 105 ? -2.354 2.712 23.114 1.00 79.62 105 GLU A N 1
ATOM 855 C CA . GLU A 1 105 ? -1.369 1.805 22.539 1.00 79.62 105 GLU A CA 1
ATOM 856 C C . GLU A 1 105 ? -2.079 0.808 21.628 1.00 79.62 105 GLU A C 1
ATOM 858 O O . GLU A 1 105 ? -3.067 0.181 22.012 1.00 79.62 105 GLU A O 1
ATOM 863 N N . PHE A 1 106 ? -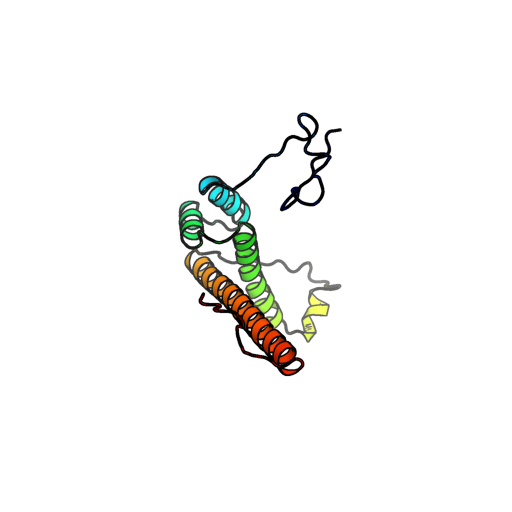1.584 0.687 20.399 1.00 80.31 106 PHE A N 1
ATOM 864 C CA . PHE A 1 106 ? -2.071 -0.294 19.442 1.00 80.31 106 PHE A CA 1
ATOM 865 C C . PHE A 1 106 ? -1.126 -1.488 19.429 1.00 80.31 106 PHE A C 1
ATOM 867 O O . PHE A 1 106 ? 0.075 -1.338 19.196 1.00 80.31 106 PHE A O 1
ATOM 874 N N . GLU A 1 107 ? -1.676 -2.685 19.621 1.00 80.38 107 GLU A N 1
ATOM 875 C CA . GLU A 1 107 ? -0.939 -3.906 19.324 1.00 80.38 107 GLU A CA 1
ATOM 876 C C . GLU A 1 107 ? -0.674 -3.986 17.819 1.00 80.38 107 GLU A C 1
ATOM 878 O O . GLU A 1 107 ? -1.572 -3.777 16.993 1.00 80.38 107 GLU A O 1
ATOM 883 N N . LYS A 1 108 ? 0.574 -4.290 17.452 1.00 81.75 108 LYS A N 1
ATOM 884 C CA . LYS A 1 108 ? 0.961 -4.418 16.047 1.00 81.75 108 LYS A CA 1
ATOM 885 C C . LYS A 1 108 ? 0.131 -5.528 15.381 1.00 81.75 108 LYS A C 1
ATOM 887 O O . LYS A 1 108 ? 0.071 -6.641 15.914 1.00 81.75 108 LYS A O 1
ATOM 892 N N . PRO A 1 109 ? -0.510 -5.266 14.225 1.00 83.44 109 PRO A N 1
ATOM 893 C CA . PRO A 1 109 ? -1.250 -6.292 13.509 1.00 83.44 109 PRO A CA 1
ATOM 894 C C . PRO A 1 109 ? -0.312 -7.405 13.047 1.00 83.44 109 PRO A C 1
ATOM 896 O O . PRO A 1 109 ? 0.828 -7.162 12.658 1.00 83.44 109 PRO A O 1
ATOM 899 N N . ARG A 1 110 ? -0.813 -8.643 13.038 1.00 81.62 110 ARG A N 1
ATOM 900 C CA . ARG A 1 110 ? -0.079 -9.771 12.460 1.00 81.62 110 ARG A CA 1
ATOM 901 C C . ARG A 1 110 ? -0.063 -9.644 10.937 1.00 81.62 110 ARG A C 1
ATOM 903 O O . ARG A 1 110 ? -1.088 -9.861 10.293 1.00 81.62 110 ARG A O 1
ATOM 910 N N . MET A 1 111 ? 1.098 -9.328 10.369 1.00 84.38 111 MET A N 1
ATOM 911 C CA . MET A 1 111 ? 1.300 -9.212 8.921 1.00 84.38 111 MET A CA 1
ATOM 912 C C . MET A 1 1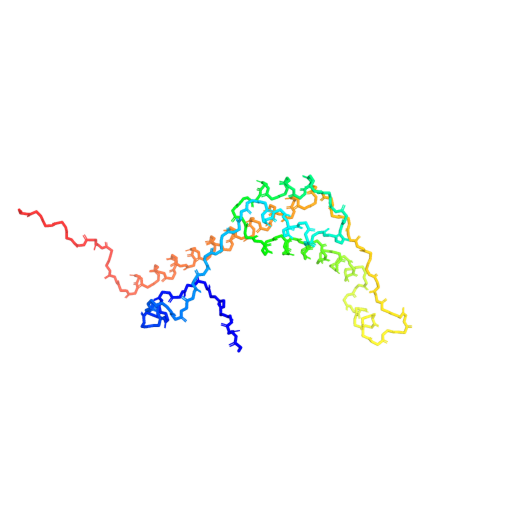11 ? 1.692 -10.549 8.285 1.00 84.38 111 MET A C 1
ATOM 914 O O . MET A 1 111 ? 2.775 -10.704 7.735 1.00 84.38 111 MET A O 1
ATOM 918 N N . SER A 1 112 ? 0.804 -11.541 8.365 1.00 88.50 112 SER A N 1
ATOM 919 C CA . SER A 1 112 ? 1.009 -12.817 7.664 1.00 88.50 112 SER A CA 1
ATOM 920 C C . SER A 1 112 ? 0.987 -12.629 6.143 1.00 88.50 112 SER A C 1
ATOM 922 O O . SER A 1 112 ? 0.209 -11.810 5.641 1.00 88.50 112 SER A O 1
ATOM 924 N N . LEU A 1 113 ? 1.752 -13.443 5.409 1.00 88.44 113 LEU A N 1
ATOM 925 C CA . LEU A 1 113 ? 1.827 -13.395 3.945 1.00 88.44 113 LEU A CA 1
ATOM 926 C C . LEU A 1 113 ? 0.447 -13.430 3.264 1.00 88.44 113 LEU A C 1
ATOM 928 O O . LEU A 1 113 ? 0.211 -12.656 2.341 1.00 88.44 113 LEU A O 1
ATOM 932 N N . ASP A 1 114 ? -0.482 -14.269 3.726 1.00 90.56 114 ASP A N 1
ATOM 933 C CA . ASP A 1 114 ? -1.827 -14.382 3.143 1.00 90.56 114 ASP A CA 1
ATOM 934 C C . ASP A 1 114 ? -2.615 -13.069 3.208 1.00 90.56 114 ASP A C 1
ATOM 936 O O . ASP A 1 114 ? -3.279 -12.672 2.247 1.00 90.56 114 ASP A O 1
ATOM 940 N N . VAL A 1 115 ? -2.502 -12.366 4.336 1.00 90.06 115 VAL A N 1
ATOM 941 C CA . VAL A 1 115 ? -3.138 -11.064 4.553 1.00 90.06 115 VAL A CA 1
ATOM 942 C C . VAL A 1 115 ? -2.524 -10.025 3.615 1.00 90.06 115 VAL A C 1
ATOM 944 O O . VAL A 1 115 ? -3.257 -9.334 2.908 1.00 90.06 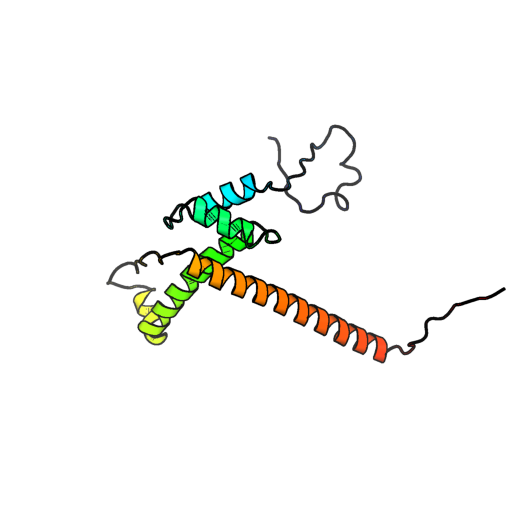115 VAL A O 1
ATOM 947 N N . LEU A 1 116 ? -1.192 -9.967 3.534 1.00 90.06 116 LEU A N 1
ATOM 948 C CA . LEU A 1 116 ? -0.480 -9.056 2.633 1.00 90.06 116 LEU A CA 1
ATOM 949 C C . LEU A 1 116 ? -0.818 -9.324 1.159 1.00 90.06 116 LEU A C 1
ATOM 951 O O . LEU A 1 116 ? -1.061 -8.391 0.400 1.00 90.06 116 LEU A O 1
ATOM 955 N N . MET A 1 117 ? -0.916 -10.590 0.755 1.00 92.75 117 MET A N 1
ATOM 956 C CA . MET A 1 117 ? -1.306 -10.975 -0.604 1.00 92.75 117 MET A CA 1
ATOM 957 C C . MET A 1 117 ? -2.751 -10.578 -0.920 1.00 92.75 117 MET A C 1
ATOM 959 O O . MET A 1 117 ? -3.034 -10.099 -2.021 1.00 92.75 117 MET A O 1
ATOM 963 N N . LYS A 1 118 ? -3.667 -10.742 0.042 1.00 92.62 118 LYS A N 1
ATOM 964 C CA . LYS A 1 118 ? -5.068 -10.328 -0.098 1.00 92.62 118 LYS A CA 1
ATOM 965 C C . LYS A 1 118 ? -5.181 -8.814 -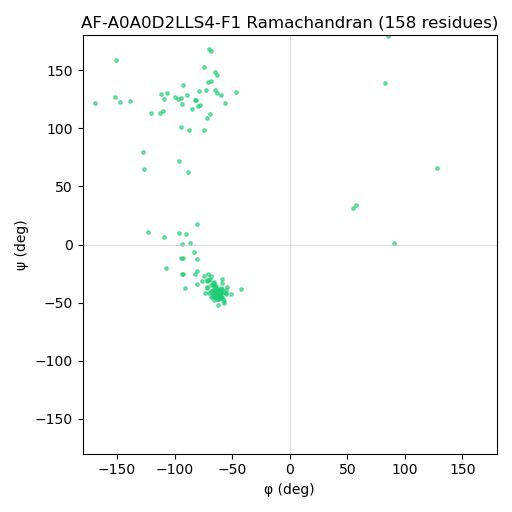0.292 1.00 92.62 118 LYS A C 1
ATOM 967 O O . LYS A 1 118 ? -5.798 -8.381 -1.265 1.00 92.62 118 LYS A O 1
ATOM 972 N N . TYR A 1 119 ? -4.567 -8.021 0.587 1.00 91.50 119 TYR A N 1
ATOM 973 C CA . TYR A 1 119 ? -4.588 -6.559 0.467 1.00 91.50 119 TYR A CA 1
ATOM 974 C C . TYR A 1 119 ? -3.835 -6.066 -0.767 1.00 91.50 119 TYR A C 1
ATOM 976 O O . TYR A 1 119 ? -4.263 -5.099 -1.389 1.00 91.50 119 TYR A O 1
ATOM 984 N N . GLY A 1 120 ? -2.762 -6.750 -1.168 1.00 91.94 120 GLY A N 1
ATOM 985 C CA . GLY A 1 120 ? -2.018 -6.411 -2.375 1.00 91.94 120 GLY A CA 1
ATOM 986 C C . GLY A 1 120 ? -2.886 -6.537 -3.622 1.00 91.94 120 GLY A C 1
ATOM 987 O O . GLY A 1 120 ? -2.952 -5.607 -4.418 1.00 91.94 120 GLY A O 1
ATOM 988 N N . ARG A 1 121 ? -3.635 -7.637 -3.760 1.00 93.19 121 ARG A N 1
ATOM 989 C CA . ARG A 1 121 ? -4.585 -7.807 -4.873 1.00 93.19 121 ARG A CA 1
ATOM 990 C C . ARG A 1 121 ? -5.694 -6.759 -4.850 1.00 93.19 121 ARG A C 1
ATOM 992 O O . ARG A 1 121 ? -5.996 -6.200 -5.896 1.00 93.19 121 ARG A O 1
ATOM 999 N N . TYR A 1 122 ? -6.239 -6.467 -3.670 1.00 91.81 122 TYR A N 1
ATOM 1000 C CA . TYR A 1 122 ? -7.263 -5.434 -3.506 1.00 91.81 122 TYR A CA 1
ATOM 1001 C C . TYR A 1 122 ? -6.756 -4.047 -3.935 1.00 91.81 122 TYR A C 1
ATOM 1003 O O . TYR A 1 122 ? -7.436 -3.339 -4.668 1.00 91.81 122 TYR A O 1
ATOM 1011 N N . LEU A 1 123 ? -5.533 -3.674 -3.546 1.00 90.38 123 LEU A N 1
ATOM 1012 C CA . LEU A 1 123 ? -4.929 -2.404 -3.953 1.00 90.38 123 LEU A CA 1
ATOM 1013 C C . LEU A 1 123 ? -4.677 -2.328 -5.461 1.00 90.38 123 LEU A C 1
ATOM 1015 O O . LEU A 1 123 ? -4.892 -1.278 -6.060 1.00 90.38 123 LEU A O 1
ATOM 1019 N N . VAL A 1 124 ? -4.233 -3.421 -6.086 1.00 92.69 124 VAL A N 1
ATOM 1020 C CA . VAL A 1 124 ? -4.056 -3.472 -7.546 1.00 92.69 124 VAL A CA 1
AT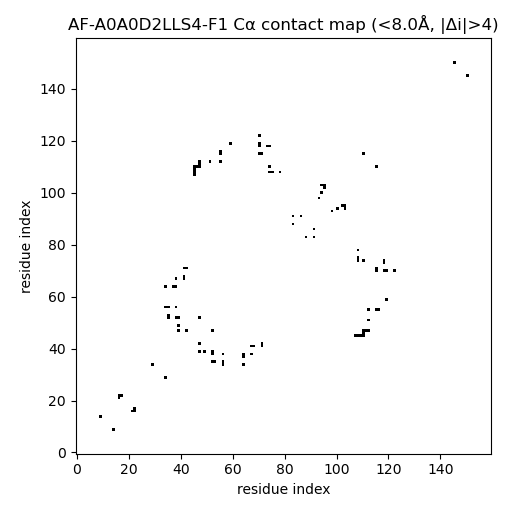OM 1021 C C . VAL A 1 124 ? -5.398 -3.316 -8.262 1.00 92.69 124 VAL A C 1
ATOM 1023 O O . VAL A 1 124 ? -5.497 -2.552 -9.218 1.00 92.69 124 VAL A O 1
ATOM 1026 N N . GLU A 1 125 ? -6.441 -3.984 -7.775 1.00 92.19 125 GLU A N 1
ATOM 1027 C CA . GLU A 1 125 ? -7.792 -3.850 -8.318 1.00 92.19 125 GLU A CA 1
ATOM 1028 C C . GLU A 1 125 ? -8.329 -2.418 -8.171 1.00 92.19 125 GLU A C 1
ATOM 1030 O O . GLU A 1 125 ? -8.888 -1.870 -9.121 1.00 92.19 125 GLU A O 1
ATOM 1035 N N . GLU A 1 126 ? -8.096 -1.775 -7.022 1.00 90.12 126 GLU A N 1
ATOM 1036 C CA . GLU A 1 126 ? -8.449 -0.372 -6.782 1.00 90.12 126 GLU A CA 1
ATOM 1037 C C . GLU A 1 126 ? -7.722 0.558 -7.771 1.00 90.12 126 GLU A C 1
ATOM 1039 O O . GLU A 1 126 ? -8.358 1.406 -8.402 1.00 90.12 126 GLU A O 1
ATOM 1044 N N . GLN A 1 127 ? -6.417 0.351 -7.995 1.00 88.44 127 GLN A N 1
ATOM 1045 C CA . GLN A 1 127 ? -5.645 1.101 -8.993 1.00 88.44 127 GLN A CA 1
ATOM 1046 C C . GLN A 1 127 ? -6.194 0.915 -10.414 1.00 88.44 127 GLN A C 1
ATOM 1048 O O . GLN A 1 127 ? -6.320 1.886 -11.163 1.00 88.44 127 GLN A O 1
ATOM 1053 N N . ASP A 1 128 ? -6.510 -0.317 -10.806 1.00 89.94 128 ASP A N 1
ATOM 1054 C CA . ASP A 1 128 ? -7.027 -0.610 -12.142 1.00 89.94 128 ASP A CA 1
ATOM 1055 C C . ASP A 1 128 ? -8.434 -0.047 -12.342 1.00 89.94 128 ASP A C 1
ATOM 1057 O O . ASP A 1 128 ? -8.756 0.444 -13.427 1.00 89.94 128 ASP A O 1
ATOM 1061 N N . ASN A 1 129 ? -9.258 -0.039 -11.295 1.00 91.00 129 ASN A N 1
ATOM 1062 C CA . ASN A 1 129 ? -10.569 0.589 -11.333 1.00 91.00 129 ASN A CA 1
ATOM 1063 C C . ASN A 1 129 ? -10.464 2.111 -11.512 1.00 91.00 129 ASN A C 1
ATOM 1065 O O . ASN A 1 129 ? -11.133 2.667 -12.379 1.00 91.00 129 ASN A O 1
ATOM 1069 N N . VAL A 1 130 ? -9.572 2.784 -10.774 1.00 89.75 130 VAL A N 1
ATOM 1070 C CA . VAL A 1 130 ? -9.334 4.230 -10.940 1.00 89.75 130 VAL A CA 1
ATOM 1071 C C . VAL A 1 130 ? -8.889 4.551 -12.367 1.00 89.75 130 VAL A C 1
ATOM 1073 O O . VAL A 1 130 ? -9.444 5.456 -12.989 1.00 89.75 130 VAL A O 1
ATOM 1076 N N . LYS A 1 131 ? -7.955 3.772 -12.930 1.00 88.50 131 LYS A N 1
ATOM 1077 C CA . LYS A 1 131 ? -7.515 3.942 -14.327 1.00 88.50 131 LYS A CA 1
ATOM 1078 C C . LYS A 1 131 ? -8.669 3.766 -15.316 1.00 88.50 131 LYS A C 1
ATOM 1080 O O . LYS A 1 131 ? -8.776 4.534 -16.267 1.00 88.50 131 LYS A O 1
ATOM 1085 N N . ARG A 1 132 ? -9.544 2.774 -15.105 1.00 88.38 132 ARG A N 1
ATOM 1086 C CA . ARG A 1 132 ? -10.727 2.544 -15.955 1.00 88.38 132 ARG A CA 1
ATOM 1087 C C . ARG A 1 132 ? -11.721 3.696 -15.883 1.00 88.38 132 ARG A C 1
ATOM 1089 O O . ARG A 1 132 ? -12.211 4.117 -16.925 1.00 88.38 132 ARG A O 1
ATOM 1096 N N . VAL A 1 133 ? -12.003 4.206 -14.684 1.00 88.06 133 VAL A N 1
ATOM 1097 C CA . VAL A 1 133 ? -12.918 5.341 -14.486 1.00 88.06 133 VAL A CA 1
ATOM 1098 C C . VAL A 1 133 ? -12.371 6.595 -15.166 1.00 88.06 133 VAL A C 1
ATOM 1100 O O . VAL A 1 133 ? -13.091 7.218 -15.939 1.00 88.06 133 VAL A O 1
ATOM 1103 N N . GLN A 1 134 ? -11.088 6.909 -14.968 1.00 82.50 134 GLN A N 1
ATOM 1104 C CA . GLN A 1 134 ? -10.430 8.042 -15.629 1.00 82.50 134 GLN A CA 1
ATOM 1105 C C . GLN A 1 134 ? -10.449 7.912 -17.156 1.00 82.50 134 GLN A C 1
ATOM 1107 O O . GLN A 1 134 ? -10.697 8.885 -17.865 1.00 82.50 134 GLN A O 1
ATOM 1112 N N . LEU A 1 135 ? -10.217 6.702 -17.674 1.00 82.25 135 LEU A N 1
ATOM 1113 C CA . LEU A 1 135 ? -10.281 6.441 -19.108 1.00 82.25 135 LEU A CA 1
ATOM 1114 C C . LEU A 1 135 ? -11.703 6.644 -19.650 1.00 82.25 135 LEU A C 1
ATOM 1116 O O . LEU A 1 135 ? -11.875 7.279 -20.687 1.00 82.25 135 LEU A O 1
ATOM 1120 N N . ALA A 1 136 ? -12.720 6.138 -18.951 1.00 84.25 136 ALA A N 1
ATOM 1121 C CA . ALA A 1 136 ? -14.118 6.320 -19.333 1.00 84.25 136 ALA A CA 1
ATOM 1122 C C . ALA A 1 136 ? -14.528 7.802 -19.316 1.00 84.25 136 ALA A C 1
ATOM 1124 O O . ALA A 1 136 ? -15.168 8.265 -20.258 1.00 84.25 136 ALA A O 1
ATOM 1125 N N . GLU A 1 137 ? -14.117 8.555 -18.294 1.00 81.25 137 GLU A N 1
ATOM 1126 C CA . GLU A 1 137 ? -14.336 10.002 -18.209 1.00 81.25 137 GLU A CA 1
ATOM 1127 C C . GLU A 1 137 ? -13.673 10.744 -19.376 1.00 81.25 137 GLU A C 1
ATOM 1129 O O . GLU A 1 137 ? -14.317 11.572 -20.016 1.00 81.25 137 GLU A O 1
ATOM 1134 N N . ALA A 1 138 ? -12.434 10.392 -19.732 1.00 79.00 138 ALA A N 1
ATOM 1135 C CA . ALA A 1 138 ? -11.748 10.971 -20.886 1.00 79.00 138 ALA A CA 1
ATOM 1136 C C . ALA A 1 138 ? -12.472 10.675 -22.213 1.00 79.00 138 ALA A C 1
ATOM 1138 O O . ALA A 1 138 ? -12.561 11.555 -23.070 1.00 79.00 138 ALA A O 1
ATOM 1139 N N . TYR A 1 139 ? -13.034 9.471 -22.384 1.00 74.94 139 TYR A N 1
ATOM 1140 C CA . TYR A 1 139 ? -13.855 9.148 -23.556 1.00 74.94 139 TYR A CA 1
ATOM 1141 C C . TYR A 1 139 ? -15.165 9.936 -23.587 1.00 74.94 139 TYR A C 1
ATOM 1143 O O . TYR A 1 139 ? -15.536 10.425 -24.650 1.00 74.94 139 TYR A O 1
ATOM 1151 N N . MET A 1 140 ? -15.859 10.080 -22.455 1.00 74.12 140 MET A N 1
ATOM 1152 C CA . MET A 1 140 ? -17.111 10.843 -22.383 1.00 74.12 140 MET A CA 1
ATOM 1153 C C . MET A 1 140 ? -16.868 12.340 -22.594 1.00 74.12 140 MET A C 1
ATOM 1155 O O . MET A 1 140 ? -17.541 12.945 -23.418 1.00 74.12 140 MET A O 1
ATOM 1159 N N . SER A 1 141 ? -15.846 12.913 -21.956 1.00 70.69 141 SER A N 1
ATOM 1160 C CA . SER A 1 141 ? -15.438 14.309 -22.157 1.00 70.69 141 SER A CA 1
ATOM 1161 C C . SER A 1 141 ? -14.975 14.571 -23.596 1.00 70.69 141 SER A C 1
ATOM 1163 O O . SER A 1 141 ? -15.357 15.568 -24.211 1.00 70.69 141 SER A O 1
ATOM 1165 N N . GLY A 1 142 ? -14.207 13.645 -24.181 1.00 63.34 142 GLY A N 1
ATOM 1166 C CA . GLY A 1 142 ? -13.810 13.703 -25.588 1.00 63.34 142 GLY A CA 1
ATOM 1167 C C . GLY A 1 142 ? -14.994 13.567 -26.552 1.00 63.34 142 GLY A C 1
ATOM 1168 O O . GLY A 1 142 ? -15.020 14.237 -27.584 1.00 63.34 142 GLY A O 1
ATOM 1169 N N . ALA A 1 143 ? -15.997 12.752 -26.211 1.00 57.38 143 ALA A N 1
ATOM 1170 C CA . ALA A 1 143 ? -17.228 12.599 -26.985 1.00 57.38 143 ALA A CA 1
ATOM 1171 C C . ALA A 1 143 ? -18.147 13.827 -26.877 1.00 57.38 143 ALA A C 1
ATOM 1173 O O . ALA A 1 143 ? -18.743 14.222 -27.876 1.00 57.38 143 ALA A O 1
ATOM 1174 N N . GLU A 1 144 ? -18.226 14.474 -25.712 1.00 54.22 144 GLU A N 1
ATOM 1175 C CA . GLU A 1 144 ? -18.945 15.741 -25.528 1.00 54.22 144 GLU A CA 1
ATOM 1176 C C . GLU A 1 144 ? -18.282 16.885 -26.314 1.00 54.22 144 GLU A C 1
ATOM 1178 O O . GLU A 1 144 ? -18.966 17.648 -27.001 1.00 54.22 144 GLU A O 1
ATOM 1183 N N . LEU A 1 145 ? -16.945 16.957 -26.311 1.00 51.56 145 LEU A N 1
ATOM 1184 C CA . LEU A 1 145 ? -16.189 17.908 -27.133 1.00 51.56 145 LEU A CA 1
ATOM 1185 C C . LEU A 1 145 ? -16.395 17.655 -28.638 1.00 51.56 145 LEU A C 1
ATOM 1187 O O . LEU A 1 145 ? -16.659 18.605 -29.379 1.00 51.56 145 LEU A O 1
ATOM 1191 N N . ALA A 1 146 ? -16.361 16.393 -29.082 1.00 50.59 146 ALA A N 1
ATOM 1192 C CA . ALA A 1 146 ? -16.634 16.002 -30.471 1.00 50.59 146 ALA A CA 1
ATOM 1193 C C . ALA A 1 146 ? -18.107 16.199 -30.890 1.00 50.59 146 ALA A C 1
ATOM 1195 O O . ALA A 1 146 ? -18.389 16.416 -32.068 1.00 50.59 146 ALA A O 1
ATOM 1196 N N . GLY A 1 147 ? -19.049 16.151 -29.944 1.00 49.03 147 GLY A N 1
ATOM 1197 C CA . GLY A 1 147 ? -20.468 16.426 -30.178 1.00 49.03 147 GLY A CA 1
ATOM 1198 C C . GLY A 1 147 ? -20.779 17.914 -30.373 1.00 49.03 147 GLY A C 1
ATOM 1199 O O . GLY A 1 147 ? -21.727 18.249 -31.080 1.00 49.03 147 GLY A O 1
ATOM 1200 N N . SER A 1 148 ? -19.969 18.811 -29.796 1.00 51.25 148 SER A N 1
ATOM 1201 C CA . SER A 1 148 ? -20.134 20.267 -29.958 1.00 51.25 148 SER A CA 1
ATOM 1202 C C . SER A 1 148 ? -19.523 20.824 -31.253 1.00 51.25 148 SER A C 1
ATOM 1204 O O . SER A 1 148 ? -19.987 21.839 -31.770 1.00 51.25 148 SER A O 1
ATOM 1206 N N . ALA A 1 149 ? -18.522 20.139 -31.813 1.00 47.22 149 ALA A N 1
ATOM 1207 C CA . ALA A 1 149 ? -17.863 20.487 -33.067 1.00 47.22 149 ALA A CA 1
ATOM 1208 C C . ALA A 1 149 ? -17.866 19.261 -33.989 1.00 47.22 149 ALA A C 1
ATOM 1210 O O . ALA A 1 149 ? -16.892 18.517 -34.078 1.00 47.22 149 ALA A O 1
ATOM 1211 N N . GLY A 1 150 ? -19.000 19.021 -34.647 1.00 49.53 150 GLY A N 1
ATOM 1212 C CA . GLY A 1 150 ? -19.156 17.885 -35.546 1.00 49.53 150 GLY A CA 1
ATOM 1213 C C . GLY A 1 150 ? -18.102 17.864 -36.657 1.00 49.53 150 GLY A C 1
ATOM 1214 O O . GLY A 1 150 ? -18.029 18.783 -37.462 1.00 49.53 150 GLY A O 1
ATOM 1215 N N . SER A 1 151 ? -17.331 16.782 -36.739 1.00 44.53 151 SER A N 1
ATOM 1216 C CA . SER A 1 151 ? -17.348 15.878 -37.895 1.00 44.53 151 SER A CA 1
ATOM 1217 C C . SER A 1 151 ? -16.557 14.615 -37.546 1.00 44.53 151 SER A C 1
ATOM 1219 O O . SER A 1 151 ? -15.378 14.670 -37.202 1.00 44.53 151 SER A O 1
ATOM 1221 N N . SER A 1 152 ? -17.208 13.462 -37.624 1.00 48.44 152 SER A N 1
ATOM 1222 C CA . SER A 1 152 ? -16.574 12.149 -37.579 1.00 48.44 152 SER A CA 1
ATOM 1223 C C . SER A 1 152 ? -16.364 11.656 -39.009 1.00 48.44 152 SER A C 1
ATOM 1225 O O . SER A 1 152 ? -17.056 10.755 -39.467 1.00 48.44 152 SER A O 1
ATOM 1227 N N . MET A 1 153 ? -15.418 12.259 -39.734 1.00 42.59 153 MET A N 1
ATOM 1228 C CA . MET A 1 153 ? -14.896 11.688 -40.980 1.00 42.59 153 MET A CA 1
ATOM 1229 C C . MET A 1 153 ? -13.374 11.877 -41.053 1.00 42.59 153 MET A C 1
ATOM 1231 O O . MET A 1 153 ? -12.905 13.012 -40.982 1.00 42.59 153 MET A O 1
ATOM 1235 N N . PRO A 1 154 ? -12.579 10.802 -41.217 1.00 44.53 154 PRO A N 1
ATOM 1236 C CA . PRO A 1 154 ? -11.162 10.929 -41.530 1.00 44.53 154 PRO A CA 1
ATOM 1237 C C . PRO A 1 154 ? -11.010 11.353 -42.997 1.00 44.53 154 PRO A C 1
ATOM 1239 O O . PRO A 1 154 ? -11.113 10.542 -43.918 1.00 44.53 154 PRO A O 1
ATOM 1242 N N . GLU A 1 155 ? -10.797 12.646 -43.224 1.00 46.66 155 GLU A N 1
ATOM 1243 C CA . GLU A 1 155 ? -10.525 13.187 -44.552 1.00 46.66 155 GLU A CA 1
ATOM 1244 C C . GLU A 1 155 ? -9.049 12.953 -44.928 1.00 46.66 155 GLU A C 1
ATOM 1246 O O . GLU A 1 155 ? -8.149 13.446 -44.252 1.00 46.66 155 GLU A O 1
ATOM 1251 N N . ALA A 1 156 ? -8.841 12.202 -46.021 1.00 41.44 156 ALA A N 1
ATOM 1252 C CA . ALA A 1 156 ? -7.683 12.191 -46.938 1.00 41.44 156 ALA A CA 1
ATOM 1253 C C . ALA A 1 156 ? -7.033 10.812 -47.200 1.00 41.44 156 ALA A C 1
ATOM 1255 O O . ALA A 1 156 ? -5.845 10.607 -46.965 1.00 41.44 156 ALA A O 1
ATOM 1256 N N . TYR A 1 157 ? -7.769 9.903 -47.852 1.00 44.00 157 TYR A N 1
ATOM 1257 C CA . TYR A 1 157 ? -7.160 9.025 -48.861 1.00 44.00 157 TYR A CA 1
ATOM 1258 C C . TYR A 1 157 ? -7.206 9.761 -50.208 1.00 44.00 157 TYR A C 1
ATOM 1260 O O . TYR A 1 157 ? -8.246 9.813 -50.864 1.00 44.00 157 TYR A O 1
ATOM 1268 N N . ARG A 1 158 ? -6.097 10.391 -50.613 1.00 39.12 158 ARG A N 1
ATOM 1269 C CA . ARG A 1 158 ? -5.924 10.894 -51.985 1.00 39.12 158 ARG A CA 1
ATOM 1270 C C . ARG A 1 158 ? -5.185 9.839 -52.800 1.00 39.12 158 ARG A C 1
ATOM 1272 O O . ARG A 1 158 ? -3.968 9.738 -52.709 1.00 39.12 158 ARG A O 1
ATOM 1279 N N . ALA A 1 159 ? -5.926 9.089 -53.611 1.00 39.66 159 ALA A N 1
ATOM 1280 C CA . ALA A 1 159 ? -5.357 8.377 -54.747 1.00 39.66 159 ALA A CA 1
ATOM 1281 C C . ALA A 1 159 ? -5.118 9.368 -55.893 1.00 39.66 159 ALA A C 1
ATOM 1283 O O . ALA A 1 159 ? -6.065 9.991 -56.380 1.00 39.66 159 ALA A O 1
ATOM 1284 N N . LYS A 1 160 ? -3.861 9.495 -56.313 1.00 37.66 160 LYS A N 1
ATOM 1285 C CA . LYS A 1 160 ? -3.451 9.704 -57.703 1.00 37.66 160 LYS A CA 1
ATOM 1286 C C . LYS A 1 160 ? -2.088 9.063 -57.900 1.00 37.66 160 LYS A C 1
ATOM 1288 O O . LYS A 1 160 ? -1.234 9.267 -57.012 1.00 37.66 160 LYS A O 1
#

Secondary structure (DSSP, 8-state):
-PPP---S--TTT-TTT-STTS---------HHHHHHHHHHHTGGGT--HHHHHHHHHH-TT--HHHHHHHHHHHHHHHHHHHHHHH-HHHHHHHHSS-TT---PPPPP---HHHHHHHHHHHHHHHHHHHHHHHHHHHHHHHHHHHHS-----------

Nearest PDB structures (foldseek):
  4w5w-assembly1_A  TM=9.143E-01  e=3.333E-12  Arabidopsis thaliana
  3zw6-assembly1_A  TM=8.084E-01  e=1.945E-11  Nicotiana tabacum
  6z1f-assembly1_3  TM=9.085E-01  e=5.932E-10  Nostoc sp. PCC 7120 = FACHB-418
  6z1f-assembly1_6  TM=8.824E-01  e=2.227E-09  Nostoc sp. PCC 7120 = FACHB-418
  3thg-assembly1_A  TM=8.143E-01  e=6.348E-09  Larrea tridentata

Sequence (160 aa):
MRHNYLCNDFSTLYAPLIRDGRMEKYYWNPTREDRVGVCMGIFHEDNVTRAEVERLVDAFPGQSIDFFGALRARVYDDKVRDFVANLGVENLSKRLVNSREGKVEFEKPRMSLDVLMKYGRYLVEEQDNVKRVQLAEAYMSGAELAGSAGSSMPEAYRAK

InterPro domains:
  IPR044960 Ribulose bisphosphate carboxylase/oxygenase activase-like [PTHR32429] (8-145)
  IPR048571 Ribulose bisphosphate carboxylase/oxygenase activase, AAA, helical [PF21228] (32-127)

Mean predicted aligned error: 12.72 Å

Solvent-accessible surface area (backbone atoms only — not comparable to full-atom values): 10284 Å² total; per-residue (Å²): 134,90,84,86,84,87,74,96,70,63,74,86,84,33,68,86,61,72,46,90,92,73,68,91,84,80,88,84,75,81,48,72,67,52,50,43,54,52,50,50,62,73,37,61,90,51,77,57,50,68,72,51,48,48,53,53,50,67,75,44,74,90,58,60,76,63,54,60,54,51,47,55,49,53,60,51,50,52,54,51,47,53,49,45,64,74,63,32,76,87,47,45,57,56,56,74,50,90,38,90,84,52,82,86,80,77,80,82,72,85,61,46,62,68,59,53,53,52,51,46,51,52,52,52,52,52,53,52,48,52,52,50,51,53,51,51,50,52,51,51,54,51,47,54,56,44,67,76,57,79,72,97,68,91,87,79,87,78,89,129

Organism: NCBI:txid145388

Radius of gyration: 24.86 Å; Cα contacts (8 Å, |Δi|>4): 58; chains: 1; bounding box: 51×40×90 Å